Protein AF-A0AAV0F7M4-F1 (afdb_monomer_lite)

Organism: NCBI:txid186058

Secondary structure (DSSP, 8-state):
---HHHHHHHHTT--TT-------S--TTHHHHHHHHHHHHHHSSTT--------B-GGGT-----TT-HHHHHHHHH---B-

Structure (mmCIF, N/CA/C/O backbone):
data_AF-A0AAV0F7M4-F1
#
_entry.id   AF-A0AAV0F7M4-F1
#
loop_
_atom_site.group_PDB
_atom_site.id
_atom_site.type_symbol
_atom_site.label_atom_id
_atom_site.label_alt_id
_atom_site.label_comp_id
_atom_site.label_asym_id
_atom_site.label_entity_id
_atom_site.label_seq_id
_atom_site.pdbx_PDB_ins_code
_atom_site.Cartn_x
_atom_site.Cartn_y
_atom_site.Cartn_z
_atom_site.occupancy
_atom_site.B_iso_or_equiv
_atom_site.auth_seq_id
_atom_site.auth_comp_id
_atom_site.auth_asym_id
_atom_site.auth_atom_id
_atom_site.pdbx_PDB_model_num
ATOM 1 N N . MET A 1 1 ? -5.666 18.662 -1.178 1.00 68.44 1 MET A N 1
ATOM 2 C CA . MET A 1 1 ? -6.451 17.511 -1.681 1.00 68.44 1 MET A CA 1
ATOM 3 C C . MET A 1 1 ? -6.334 16.389 -0.652 1.00 68.44 1 MET A C 1
ATOM 5 O O . MET A 1 1 ? -5.236 16.238 -0.127 1.00 68.44 1 MET A O 1
ATOM 9 N N . PRO A 1 2 ? -7.410 15.680 -0.272 1.00 91.50 2 PRO A N 1
ATOM 10 C CA . PRO A 1 2 ? -7.300 14.557 0.662 1.00 91.50 2 PRO A CA 1
ATOM 11 C C . PRO A 1 2 ? -6.499 13.396 0.047 1.00 91.50 2 PRO A C 1
ATOM 13 O O . PRO A 1 2 ? -6.535 13.212 -1.168 1.00 91.50 2 PRO A O 1
ATOM 16 N N . GLY A 1 3 ? -5.783 12.640 0.886 1.00 95.69 3 GLY A N 1
ATOM 17 C CA . GLY A 1 3 ? -4.903 11.545 0.464 1.00 95.69 3 GLY A CA 1
ATOM 18 C C . GLY A 1 3 ? -5.629 10.281 -0.015 1.00 95.69 3 GLY A C 1
ATOM 19 O O . GLY A 1 3 ? -6.858 10.179 0.016 1.00 95.69 3 GLY A O 1
ATOM 20 N N . ALA A 1 4 ? -4.848 9.296 -0.452 1.00 96.56 4 ALA A N 1
ATOM 21 C CA . ALA A 1 4 ? -5.320 8.007 -0.950 1.00 96.56 4 ALA A CA 1
ATOM 22 C C . ALA A 1 4 ? -6.010 7.196 0.154 1.00 96.56 4 ALA A C 1
ATOM 24 O O . ALA A 1 4 ? -7.029 6.561 -0.098 1.00 96.56 4 ALA A O 1
ATOM 25 N N . ASP A 1 5 ? -5.535 7.304 1.396 1.00 97.62 5 ASP A N 1
ATOM 26 C CA . ASP A 1 5 ? -6.166 6.734 2.589 1.00 97.62 5 ASP A CA 1
ATOM 27 C C . ASP A 1 5 ? -7.611 7.226 2.788 1.00 97.62 5 ASP A C 1
ATOM 29 O O . ASP A 1 5 ? -8.494 6.462 3.186 1.00 97.62 5 ASP A O 1
ATOM 33 N N . TYR A 1 6 ? -7.885 8.495 2.473 1.00 97.50 6 TYR A N 1
ATOM 34 C CA . TYR A 1 6 ? -9.234 9.054 2.521 1.00 97.50 6 TYR A CA 1
ATOM 35 C C . TYR A 1 6 ? -10.121 8.517 1.393 1.00 97.50 6 TYR A C 1
ATOM 37 O O . TYR A 1 6 ? -11.279 8.177 1.640 1.00 97.50 6 TYR A O 1
ATOM 45 N N . GLN A 1 7 ? -9.592 8.417 0.169 1.00 97.56 7 GLN A N 1
ATOM 46 C CA . GLN A 1 7 ? -10.341 7.850 -0.958 1.00 97.56 7 GLN A CA 1
ATOM 47 C C . GLN A 1 7 ? -10.664 6.376 -0.717 1.00 97.56 7 GLN A C 1
ATOM 49 O O . GLN A 1 7 ? -11.814 5.972 -0.860 1.00 97.56 7 GLN A O 1
ATOM 54 N N . LEU A 1 8 ? -9.691 5.597 -0.245 1.00 97.62 8 LEU A N 1
ATOM 55 C CA . LEU A 1 8 ? -9.871 4.195 0.121 1.00 97.62 8 LEU A CA 1
ATOM 56 C C . LEU A 1 8 ? -10.947 4.023 1.200 1.00 97.62 8 LEU A C 1
ATOM 58 O O . LEU A 1 8 ? -11.827 3.177 1.072 1.00 97.62 8 LEU A O 1
ATOM 62 N N . THR A 1 9 ? -10.917 4.867 2.237 1.00 97.94 9 THR A N 1
ATOM 63 C CA . THR A 1 9 ? -11.924 4.871 3.312 1.00 97.94 9 THR A CA 1
ATOM 64 C C . THR A 1 9 ? -13.336 5.052 2.755 1.00 97.94 9 THR A C 1
ATOM 66 O O . THR A 1 9 ? -14.256 4.363 3.196 1.00 97.94 9 THR A O 1
ATOM 69 N N . LYS A 1 10 ? -13.512 5.942 1.768 1.00 97.25 10 LYS A N 1
ATOM 70 C CA . LYS A 1 10 ? -14.797 6.135 1.084 1.00 97.25 10 LYS A CA 1
ATOM 71 C C . LYS A 1 10 ? -15.187 4.940 0.222 1.00 97.25 10 LYS A C 1
ATOM 73 O O . LYS A 1 10 ? -16.321 4.487 0.323 1.00 97.25 10 LYS A O 1
ATOM 78 N N . LEU A 1 11 ? -14.264 4.444 -0.602 1.00 98.31 11 LEU A N 1
ATOM 79 C CA . LEU A 1 11 ? -14.513 3.338 -1.531 1.00 98.31 11 LEU A CA 1
ATOM 80 C C . LEU A 1 11 ? -14.919 2.051 -0.804 1.00 98.31 11 LEU A C 1
ATOM 82 O O . LEU A 1 11 ? -15.809 1.345 -1.262 1.00 98.31 11 LEU A O 1
ATOM 86 N N . LEU A 1 12 ? -14.307 1.777 0.349 1.00 98.31 12 LEU A N 1
ATOM 87 C CA . LEU A 1 12 ? -14.605 0.601 1.170 1.00 98.31 12 LEU A CA 1
ATOM 88 C C . LEU A 1 12 ? -15.759 0.812 2.165 1.00 98.31 12 LEU A C 1
ATOM 90 O O . LEU A 1 12 ? -16.081 -0.104 2.920 1.00 98.31 12 LEU A O 1
ATOM 94 N N . GLY A 1 13 ? -16.362 2.004 2.222 1.00 98.12 13 GLY A N 1
ATOM 95 C CA . GLY A 1 13 ? -17.444 2.303 3.165 1.00 98.12 13 GLY A CA 1
ATOM 96 C C . GLY A 1 13 ? -17.033 2.179 4.638 1.00 98.12 13 GLY A C 1
ATOM 97 O O . GLY A 1 13 ? -17.841 1.784 5.481 1.00 98.12 13 GLY A O 1
ATOM 98 N N . LEU A 1 14 ? -15.773 2.483 4.969 1.00 98.19 14 LEU A N 1
ATOM 99 C CA . LEU A 1 14 ? -15.291 2.399 6.347 1.00 98.19 14 LEU A CA 1
ATOM 100 C C . LEU A 1 14 ? -15.921 3.496 7.216 1.00 98.19 14 LEU A C 1
ATOM 102 O O . LEU A 1 14 ? -16.342 4.552 6.740 1.00 98.19 14 LEU A O 1
ATOM 106 N N . LYS A 1 15 ? -15.949 3.262 8.534 1.00 97.62 15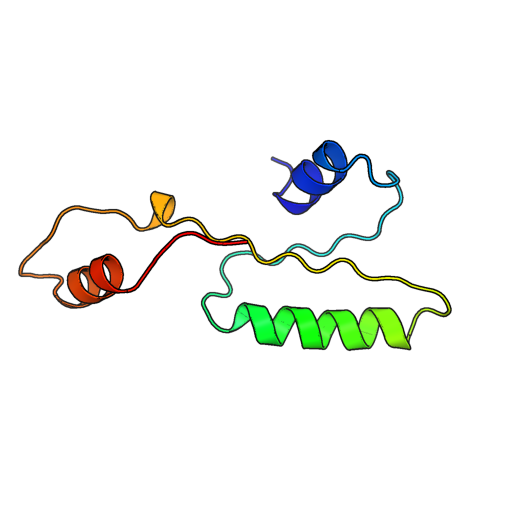 LYS A N 1
ATOM 107 C CA . LYS A 1 15 ? -16.480 4.233 9.500 1.00 97.62 15 LYS A CA 1
ATOM 108 C C . LYS A 1 15 ? -15.760 5.586 9.353 1.00 97.62 15 LYS A C 1
ATOM 110 O O . LYS A 1 15 ? -14.530 5.599 9.382 1.00 97.62 15 LYS A O 1
ATOM 115 N N . PRO A 1 16 ? -16.476 6.728 9.327 1.00 96.31 16 PRO A N 1
ATOM 116 C CA . PRO A 1 16 ? -15.852 8.053 9.227 1.00 96.31 16 PRO A CA 1
ATOM 117 C C . PRO A 1 16 ? -14.857 8.368 10.353 1.00 96.31 16 PRO A C 1
ATOM 119 O O . PRO A 1 16 ? -13.950 9.175 10.176 1.00 96.31 16 PRO A O 1
ATOM 122 N N . SER A 1 17 ? -15.016 7.715 11.508 1.00 97.38 17 SER A N 1
ATOM 123 C CA . SER A 1 17 ? -14.145 7.844 12.678 1.00 97.38 17 SER A CA 1
ATOM 124 C C . SER A 1 17 ? -12.893 6.956 12.632 1.00 97.38 17 SER A C 1
ATOM 126 O O . SER A 1 17 ? -12.195 6.851 13.642 1.00 97.38 17 SER A O 1
ATOM 128 N N . VAL A 1 18 ? -12.625 6.249 11.526 1.00 98.19 18 VAL A N 1
ATOM 129 C CA . VAL A 1 18 ? -11.425 5.411 11.400 1.00 98.19 18 VAL A CA 1
ATOM 130 C C . VAL A 1 18 ? -10.168 6.274 11.548 1.00 98.19 18 VAL A C 1
ATOM 132 O O . VAL A 1 18 ? -10.028 7.322 10.914 1.00 98.19 18 VAL A O 1
ATOM 135 N N . LYS A 1 19 ? -9.249 5.843 12.418 1.00 98.06 19 LYS A N 1
ATOM 136 C CA . LYS A 1 19 ? -7.943 6.490 12.577 1.00 98.06 19 LYS A CA 1
ATOM 137 C C . LYS A 1 19 ? -7.087 6.120 11.369 1.00 98.06 19 LYS A C 1
ATOM 139 O O . LYS A 1 19 ? -6.891 4.936 11.106 1.00 98.06 19 LYS A O 1
ATOM 144 N N . ARG A 1 20 ? -6.602 7.120 10.637 1.00 97.88 20 ARG A N 1
ATOM 145 C CA . ARG A 1 20 ? -5.824 6.936 9.407 1.00 97.88 20 ARG A CA 1
ATOM 146 C C . ARG A 1 20 ? -4.405 7.438 9.598 1.00 97.88 20 ARG A C 1
ATOM 148 O O . ARG A 1 20 ? -4.192 8.451 10.262 1.00 97.88 20 ARG A O 1
ATOM 155 N N . LEU A 1 21 ? -3.463 6.744 8.975 1.00 97.44 21 LEU A N 1
ATOM 156 C CA . LEU A 1 21 ? -2.077 7.163 8.853 1.00 97.44 21 LEU A CA 1
ATOM 157 C C . LEU A 1 21 ? -1.644 6.899 7.412 1.00 97.44 21 LEU A C 1
ATOM 159 O O . LEU A 1 21 ? -1.608 5.750 6.980 1.00 97.44 21 LEU A O 1
ATOM 163 N N . MET A 1 22 ? -1.356 7.968 6.674 1.00 97.06 22 MET A N 1
ATOM 164 C CA . MET A 1 22 ? -0.911 7.895 5.286 1.00 97.06 22 MET A CA 1
ATOM 165 C C . MET A 1 22 ? 0.591 8.145 5.219 1.00 97.06 22 MET A C 1
ATOM 167 O O . MET A 1 22 ? 1.079 9.125 5.779 1.00 97.06 22 MET A O 1
ATOM 171 N N . MET A 1 23 ? 1.309 7.285 4.503 1.00 95.75 23 MET A N 1
ATOM 172 C CA . MET A 1 23 ? 2.734 7.452 4.232 1.00 95.75 23 MET A CA 1
ATOM 173 C C . MET A 1 23 ? 2.953 7.494 2.728 1.00 95.75 23 MET A C 1
ATOM 175 O O . MET A 1 23 ? 2.727 6.504 2.040 1.00 95.75 23 MET A O 1
ATOM 179 N N . TYR A 1 24 ? 3.394 8.643 2.227 1.00 96.19 24 TYR A N 1
ATOM 180 C CA . TYR A 1 24 ? 3.774 8.799 0.831 1.00 96.19 24 TYR A CA 1
ATOM 181 C C . TYR A 1 24 ? 5.281 8.663 0.657 1.00 96.19 24 TYR A C 1
ATOM 183 O O . TYR A 1 24 ? 6.058 9.009 1.552 1.00 96.19 24 TYR A O 1
ATOM 191 N N . GLN A 1 25 ? 5.673 8.195 -0.529 1.00 94.00 25 GLN A N 1
ATOM 192 C CA . GLN A 1 25 ? 7.031 8.355 -1.044 1.00 94.00 25 GLN A CA 1
ATOM 193 C C . GLN A 1 25 ? 8.118 7.713 -0.157 1.00 94.00 25 GLN A C 1
ATOM 195 O O . GLN A 1 25 ? 9.228 8.222 -0.049 1.00 94.00 25 GLN A O 1
ATOM 200 N N . GLN A 1 26 ? 7.789 6.588 0.488 1.00 96.56 26 GLN A N 1
ATOM 201 C CA . GLN A 1 26 ? 8.735 5.794 1.283 1.00 96.56 26 GLN A CA 1
ATOM 202 C C . GLN A 1 26 ? 9.533 4.801 0.418 1.00 96.56 26 GLN A C 1
ATOM 204 O O . GLN A 1 26 ? 10.636 4.421 0.787 1.00 96.56 26 GLN A O 1
ATOM 209 N N . GLY A 1 27 ? 9.006 4.399 -0.743 1.00 95.19 27 GLY A N 1
ATOM 21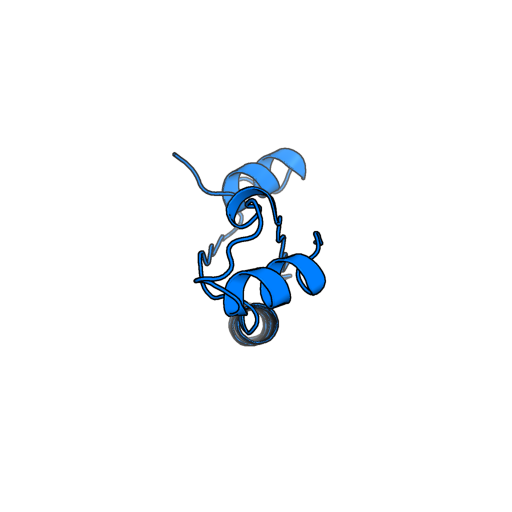0 C CA . GLY A 1 27 ? 9.661 3.450 -1.648 1.00 95.19 27 GLY A CA 1
ATOM 211 C C . GLY A 1 27 ? 9.579 1.996 -1.171 1.00 95.19 27 GLY A C 1
ATOM 212 O O . GLY A 1 27 ? 8.775 1.647 -0.309 1.00 95.19 27 GLY A O 1
ATOM 213 N N . CYS A 1 28 ? 10.429 1.130 -1.725 1.00 97.38 28 CYS A N 1
ATOM 214 C CA . CYS A 1 28 ? 10.262 -0.328 -1.651 1.00 97.38 28 CYS A CA 1
ATOM 215 C C . CYS A 1 28 ? 10.279 -0.929 -0.231 1.00 97.38 28 CYS A C 1
ATOM 217 O O . CYS A 1 28 ? 9.770 -2.027 -0.025 1.00 97.38 28 CYS A O 1
ATOM 219 N N . PHE A 1 29 ? 10.840 -0.238 0.767 1.00 97.75 29 PHE A N 1
ATOM 220 C CA . PHE A 1 29 ? 10.866 -0.725 2.154 1.00 97.75 29 PHE A CA 1
ATOM 221 C C . PHE A 1 29 ? 9.579 -0.408 2.936 1.00 97.75 29 PHE A C 1
ATOM 223 O O . PHE A 1 29 ? 9.429 -0.842 4.084 1.00 97.75 29 PHE A O 1
ATOM 230 N N . ALA A 1 30 ? 8.639 0.331 2.335 1.00 97.81 30 ALA A N 1
ATOM 231 C CA . ALA A 1 30 ? 7.399 0.755 2.978 1.00 97.81 30 ALA A CA 1
ATOM 232 C C . ALA A 1 30 ? 6.593 -0.421 3.543 1.00 97.81 30 ALA A C 1
ATOM 234 O O . ALA A 1 30 ? 6.012 -0.275 4.616 1.00 97.81 30 ALA A O 1
ATOM 235 N N . GLY A 1 31 ? 6.628 -1.587 2.885 1.00 97.31 31 GLY A N 1
ATOM 236 C CA . GLY A 1 31 ? 5.969 -2.812 3.348 1.00 97.31 31 GLY A CA 1
ATOM 237 C C . GLY A 1 31 ? 6.396 -3.237 4.761 1.00 97.31 31 GLY A C 1
ATOM 238 O O . GLY A 1 31 ? 5.560 -3.559 5.601 1.00 97.31 31 GLY A O 1
ATOM 239 N N . GLY A 1 32 ? 7.690 -3.158 5.084 1.00 98.19 32 GLY A N 1
ATOM 240 C CA . GLY A 1 32 ? 8.170 -3.416 6.447 1.00 98.19 32 GLY A CA 1
ATOM 241 C C . GLY A 1 32 ? 7.767 -2.309 7.426 1.00 98.19 32 GLY A C 1
ATOM 242 O O . GLY A 1 32 ? 7.364 -2.574 8.561 1.00 98.19 32 GLY A O 1
ATOM 243 N N . THR A 1 33 ? 7.819 -1.054 6.974 1.00 98.31 33 THR A N 1
ATOM 244 C CA . THR A 1 33 ? 7.452 0.119 7.779 1.00 98.31 33 THR A CA 1
ATOM 245 C C . THR A 1 33 ? 5.986 0.093 8.209 1.00 98.31 33 THR A C 1
ATOM 247 O O . THR A 1 33 ? 5.698 0.347 9.380 1.00 98.31 33 THR A O 1
ATOM 250 N N . VAL A 1 34 ? 5.056 -0.246 7.307 1.00 98.31 34 VAL A N 1
ATOM 251 C CA . VAL A 1 34 ? 3.624 -0.327 7.638 1.00 98.31 34 VAL A CA 1
ATOM 252 C C . VAL A 1 34 ? 3.341 -1.433 8.648 1.00 98.31 34 VAL A C 1
ATOM 254 O O . VAL A 1 34 ? 2.522 -1.229 9.538 1.00 98.31 34 VAL A O 1
ATOM 257 N N . LEU A 1 35 ? 4.049 -2.564 8.577 1.00 98.56 35 LEU A N 1
ATOM 258 C CA . LEU A 1 35 ? 3.897 -3.660 9.535 1.00 98.56 35 LEU A CA 1
ATOM 259 C C . LEU A 1 35 ? 4.415 -3.281 10.921 1.00 98.56 35 LEU A C 1
ATOM 261 O O . LEU A 1 35 ? 3.741 -3.545 11.916 1.00 98.56 35 LEU A O 1
ATOM 265 N N . ARG A 1 36 ? 5.565 -2.601 10.995 1.00 98.50 36 ARG A N 1
ATOM 266 C CA . ARG A 1 36 ? 6.088 -2.063 12.259 1.00 98.50 36 ARG A CA 1
ATOM 267 C C . ARG A 1 36 ? 5.079 -1.120 12.919 1.00 98.50 36 ARG A C 1
ATOM 269 O O . ARG A 1 36 ? 4.815 -1.247 14.106 1.00 98.50 36 ARG A O 1
ATOM 276 N N . LEU A 1 37 ? 4.481 -0.212 12.152 1.00 98.31 37 LEU A N 1
ATOM 277 C CA . LEU A 1 37 ? 3.478 0.720 12.676 1.00 98.31 37 LEU A CA 1
ATOM 278 C C . LEU A 1 37 ? 2.166 0.019 13.045 1.00 98.31 37 LEU A C 1
ATOM 280 O O . LEU A 1 37 ? 1.573 0.317 14.079 1.00 98.31 37 LEU A O 1
ATOM 284 N N . ALA A 1 38 ? 1.711 -0.925 12.221 1.00 98.50 38 ALA A N 1
ATOM 285 C CA . ALA A 1 38 ? 0.504 -1.694 12.491 1.00 98.50 38 ALA A CA 1
ATOM 286 C C . ALA A 1 38 ? 0.636 -2.529 13.769 1.00 98.50 38 ALA A C 1
ATOM 288 O O . ALA A 1 38 ? -0.337 -2.618 14.516 1.00 98.50 38 ALA A O 1
ATOM 289 N N . LYS A 1 39 ? 1.827 -3.077 14.049 1.00 98.69 39 LYS A N 1
ATOM 290 C CA . LYS A 1 39 ? 2.147 -3.751 15.313 1.00 98.69 39 LYS A CA 1
ATOM 291 C C . LYS A 1 39 ? 1.888 -2.826 16.500 1.00 98.69 39 LYS A C 1
ATOM 293 O O . LYS A 1 39 ? 1.048 -3.151 17.335 1.00 98.69 39 LYS A O 1
ATOM 298 N N . ASP A 1 40 ? 2.526 -1.657 16.528 1.00 98.62 40 ASP A N 1
ATOM 299 C CA . ASP A 1 40 ? 2.382 -0.707 17.639 1.00 98.62 40 ASP A CA 1
ATOM 300 C C . ASP A 1 40 ? 0.923 -0.258 17.818 1.00 98.62 40 ASP A C 1
ATOM 302 O O . ASP A 1 40 ? 0.428 -0.142 18.941 1.00 98.62 40 ASP A O 1
ATOM 306 N N . LEU A 1 41 ? 0.202 -0.028 16.715 1.00 98.50 41 LEU A N 1
ATOM 307 C CA . LEU A 1 41 ? -1.205 0.369 16.746 1.00 98.50 41 LEU A CA 1
ATOM 308 C C . LEU A 1 41 ? -2.116 -0.753 17.253 1.00 98.50 41 LEU A C 1
ATOM 310 O O . LEU A 1 41 ? -3.011 -0.486 18.056 1.00 98.50 41 LEU A O 1
ATOM 314 N N . ALA A 1 42 ? -1.916 -1.988 16.797 1.00 98.44 42 ALA A N 1
ATOM 315 C CA . ALA A 1 42 ? -2.737 -3.125 17.194 1.00 98.44 42 ALA A CA 1
ATOM 316 C C . ALA A 1 42 ? -2.483 -3.537 18.652 1.00 98.44 42 ALA A C 1
ATOM 318 O O . ALA A 1 42 ? -3.438 -3.798 19.381 1.00 98.44 42 ALA A O 1
ATOM 319 N N . GLU A 1 43 ? -1.222 -3.556 19.093 1.00 98.62 43 GLU A N 1
ATOM 320 C CA . GLU A 1 43 ? -0.841 -3.982 20.447 1.00 98.62 43 GLU A CA 1
ATOM 321 C C . GLU A 1 43 ? -1.236 -2.952 21.510 1.00 98.62 43 GLU A C 1
ATOM 323 O O . GLU A 1 43 ? -1.737 -3.324 22.571 1.00 98.62 43 GLU A O 1
ATOM 328 N N . ASN A 1 44 ? -1.114 -1.654 21.213 1.00 98.50 44 ASN A N 1
ATOM 329 C CA . ASN A 1 44 ? -1.435 -0.597 22.179 1.00 98.50 44 ASN A CA 1
ATOM 330 C C . ASN A 1 44 ? -2.925 -0.216 22.231 1.00 98.50 44 ASN A C 1
ATOM 332 O O . ASN A 1 44 ? -3.315 0.620 23.045 1.00 98.50 44 ASN A O 1
ATOM 336 N N . ASN A 1 45 ? -3.782 -0.793 21.382 1.00 98.50 45 ASN A N 1
ATOM 337 C CA . ASN A 1 45 ? -5.213 -0.479 21.352 1.00 98.50 45 ASN A CA 1
ATOM 338 C C . ASN A 1 45 ? -6.044 -1.765 21.460 1.00 98.50 45 ASN A C 1
ATOM 340 O O . ASN A 1 45 ? -6.278 -2.465 20.474 1.00 98.50 45 ASN A O 1
ATOM 344 N N . LYS A 1 46 ? -6.542 -2.068 22.668 1.00 98.31 46 LYS A N 1
ATOM 345 C CA . LYS A 1 46 ? -7.323 -3.286 22.938 1.00 98.31 46 LYS A CA 1
ATOM 346 C C . LYS A 1 46 ? -8.513 -3.416 21.979 1.00 98.31 46 LYS A C 1
ATOM 348 O O . LYS A 1 46 ? -9.361 -2.533 21.898 1.00 98.31 46 LYS A O 1
ATOM 353 N N . GLY A 1 47 ? -8.584 -4.551 21.285 1.00 97.94 47 GLY A N 1
ATOM 354 C CA . GLY A 1 47 ? -9.657 -4.856 20.334 1.00 97.94 47 GLY A CA 1
ATOM 355 C C . GLY A 1 47 ? -9.507 -4.195 18.961 1.00 97.94 47 GLY A C 1
ATOM 356 O O . GLY A 1 47 ? -10.363 -4.407 18.104 1.00 97.94 47 GLY A O 1
ATOM 357 N N . ALA A 1 48 ? -8.435 -3.434 18.716 1.00 98.38 48 ALA A N 1
ATOM 358 C CA . ALA A 1 48 ? -8.200 -2.829 17.415 1.00 98.38 48 ALA A CA 1
ATOM 359 C C . ALA A 1 48 ? -7.998 -3.885 16.318 1.00 98.38 48 ALA A C 1
ATOM 361 O O . ALA A 1 48 ? -7.499 -4.995 16.536 1.00 98.38 48 ALA A O 1
ATOM 362 N N . ARG A 1 49 ? -8.398 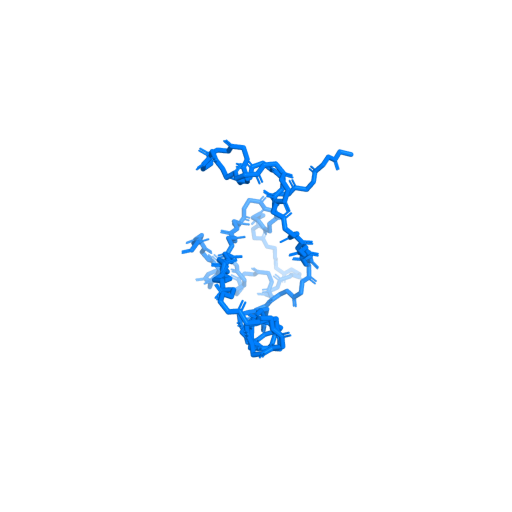-3.511 15.105 1.00 98.44 49 ARG A N 1
ATOM 363 C CA . ARG A 1 49 ? -8.064 -4.194 13.856 1.00 98.44 49 ARG A CA 1
ATOM 364 C C . ARG A 1 49 ? -7.535 -3.133 12.909 1.00 98.44 49 ARG A C 1
ATOM 366 O O . ARG A 1 49 ? -8.202 -2.122 12.696 1.00 98.44 49 ARG A O 1
ATOM 373 N N . VAL A 1 50 ? -6.325 -3.344 12.409 1.00 98.56 50 VAL A N 1
ATOM 374 C CA . VAL A 1 50 ? -5.630 -2.397 11.538 1.00 98.56 50 VAL A CA 1
ATOM 375 C C . VAL A 1 50 ? -5.663 -2.958 10.124 1.00 98.56 50 VAL A C 1
ATOM 377 O O . VAL A 1 50 ? -5.207 -4.075 9.898 1.00 98.56 50 VAL A O 1
ATOM 380 N N . LEU A 1 51 ? -6.222 -2.191 9.190 1.00 98.50 51 LEU A N 1
ATOM 381 C CA . LEU A 1 51 ? -6.117 -2.470 7.763 1.00 98.50 51 LEU A CA 1
ATOM 382 C C . LEU A 1 51 ? -4.864 -1.771 7.234 1.00 98.50 51 LEU A C 1
ATOM 384 O O . LEU A 1 51 ? -4.743 -0.552 7.351 1.00 98.50 51 LEU A O 1
ATOM 388 N N . VAL A 1 52 ? -3.953 -2.549 6.661 1.00 98.38 52 VAL A N 1
ATOM 389 C CA . VAL A 1 52 ? -2.749 -2.062 5.986 1.00 98.38 52 VAL A CA 1
ATOM 390 C C . VAL A 1 52 ? -2.935 -2.252 4.487 1.00 98.38 52 VAL A C 1
ATOM 392 O O . VAL A 1 52 ? -3.338 -3.331 4.064 1.00 98.38 52 VAL A O 1
ATOM 395 N N . VAL A 1 53 ? -2.648 -1.213 3.702 1.00 98.31 53 VAL A N 1
ATOM 396 C CA . VAL A 1 53 ? -2.701 -1.253 2.235 1.00 98.31 53 VAL A CA 1
ATOM 397 C C . VAL A 1 53 ? -1.448 -0.586 1.677 1.00 98.31 53 VAL A C 1
ATOM 399 O O . VAL A 1 53 ? -1.129 0.540 2.064 1.00 98.31 53 VAL A O 1
ATOM 402 N N . CYS A 1 54 ? -0.762 -1.273 0.765 1.00 98.12 54 CYS A N 1
ATOM 403 C CA . CYS A 1 54 ? 0.382 -0.764 0.014 1.00 98.12 54 CYS A CA 1
ATOM 404 C C . CYS A 1 54 ? 0.044 -0.843 -1.471 1.00 98.12 54 CYS A C 1
ATOM 406 O O . CYS A 1 54 ? 0.203 -1.898 -2.062 1.00 98.12 54 CYS A O 1
ATOM 408 N N . SER A 1 55 ? -0.425 0.258 -2.059 1.00 97.88 55 SER A N 1
ATOM 409 C CA . SER A 1 55 ? -0.765 0.305 -3.482 1.00 97.88 55 SER A CA 1
ATOM 410 C C . SER A 1 55 ? 0.247 1.148 -4.242 1.00 97.88 55 SER A C 1
ATOM 412 O O . SER A 1 55 ? 0.458 2.313 -3.906 1.00 97.88 55 SER A O 1
ATOM 414 N N . GLU A 1 56 ? 0.852 0.542 -5.255 1.00 98.00 56 GLU A N 1
ATOM 415 C CA . GLU A 1 56 ? 1.901 1.119 -6.088 1.00 98.00 56 GLU A CA 1
ATOM 416 C C . GLU A 1 56 ? 1.467 1.075 -7.557 1.00 98.00 56 GLU A C 1
ATOM 418 O O . GLU A 1 56 ? 0.876 0.095 -8.021 1.00 98.00 56 GLU A O 1
ATOM 423 N N . ILE A 1 57 ? 1.756 2.154 -8.288 1.00 97.75 57 ILE A N 1
ATOM 424 C CA . ILE A 1 57 ? 1.448 2.283 -9.713 1.00 97.75 57 ILE A CA 1
ATOM 425 C C . ILE A 1 57 ? 2.628 2.914 -10.452 1.00 97.75 57 ILE A C 1
ATOM 427 O O . ILE A 1 57 ? 3.147 3.966 -10.073 1.00 97.75 57 ILE A O 1
ATOM 431 N N . THR A 1 58 ? 3.030 2.293 -11.553 1.00 97.69 58 THR A N 1
ATOM 432 C CA . THR A 1 58 ? 4.162 2.711 -12.388 1.00 97.69 58 THR A CA 1
ATOM 433 C C . THR A 1 58 ? 3.887 3.978 -13.193 1.00 97.69 58 THR A C 1
ATOM 435 O O . THR A 1 58 ? 4.823 4.575 -13.719 1.00 97.69 58 THR A O 1
ATOM 438 N N . ALA A 1 59 ? 2.638 4.454 -13.237 1.00 97.25 59 ALA A N 1
ATOM 439 C CA . ALA A 1 59 ? 2.227 5.648 -13.980 1.00 97.25 59 ALA A CA 1
ATOM 440 C C . ALA A 1 59 ? 3.047 6.909 -13.646 1.00 97.25 59 ALA A C 1
ATOM 442 O O . ALA A 1 59 ? 3.222 7.771 -14.502 1.00 97.25 59 ALA A O 1
ATOM 443 N N . VAL A 1 60 ? 3.572 7.021 -12.420 1.00 95.62 60 VAL A N 1
ATOM 444 C CA . VAL A 1 60 ? 4.409 8.159 -11.994 1.00 95.62 60 VAL A CA 1
ATOM 445 C C . VAL A 1 60 ? 5.853 8.040 -12.499 1.00 95.62 60 VAL A C 1
ATOM 447 O O . VAL A 1 60 ? 6.533 9.047 -12.678 1.00 95.62 60 VAL A O 1
ATOM 450 N N . THR A 1 61 ? 6.334 6.819 -12.728 1.00 95.31 61 THR A N 1
ATOM 451 C CA . THR A 1 61 ? 7.731 6.523 -13.085 1.00 95.31 61 THR A CA 1
ATOM 452 C C . THR A 1 61 ? 7.916 6.101 -14.541 1.00 95.31 61 THR A C 1
ATOM 454 O O . THR A 1 61 ? 9.053 5.984 -15.001 1.00 95.31 61 THR A O 1
ATOM 457 N N . PHE A 1 62 ? 6.828 5.838 -15.265 1.00 96.50 62 PHE A N 1
ATOM 458 C CA . PHE A 1 62 ? 6.866 5.392 -16.651 1.00 96.50 62 PHE A CA 1
ATOM 459 C C . PHE A 1 62 ? 7.401 6.498 -17.566 1.00 96.50 62 PHE A C 1
ATOM 461 O O . PHE A 1 62 ? 6.893 7.621 -17.574 1.00 96.50 62 PHE A O 1
ATOM 468 N N . ARG A 1 63 ? 8.442 6.187 -18.342 1.00 96.25 63 ARG A N 1
ATOM 469 C CA . ARG A 1 63 ? 9.059 7.121 -19.295 1.00 96.25 63 ARG A CA 1
ATOM 470 C C . ARG A 1 63 ? 9.804 6.383 -20.401 1.00 96.25 63 ARG A C 1
ATOM 472 O O . ARG A 1 63 ? 10.187 5.228 -20.237 1.00 96.25 63 ARG A O 1
ATOM 479 N N . GLY A 1 64 ? 10.034 7.075 -21.517 1.00 96.44 64 GLY A N 1
ATOM 480 C CA . GLY A 1 64 ? 10.810 6.539 -22.636 1.00 96.44 64 GLY A CA 1
ATOM 481 C C . GLY A 1 64 ? 12.275 6.236 -22.272 1.00 96.44 64 GLY A C 1
ATOM 482 O O . GLY A 1 64 ? 12.814 6.837 -21.336 1.00 96.44 64 GLY A O 1
ATOM 483 N N . PRO A 1 65 ? 12.927 5.317 -23.008 1.00 96.25 65 PRO A N 1
ATOM 484 C CA . PRO A 1 65 ? 14.326 4.955 -22.796 1.00 96.25 65 PRO A CA 1
ATOM 485 C C . PRO A 1 65 ? 15.278 6.117 -23.129 1.00 96.25 65 PRO A C 1
ATOM 487 O O . PRO A 1 65 ? 14.972 6.965 -23.966 1.00 96.25 65 PRO A O 1
ATOM 490 N N . SER A 1 66 ? 16.448 6.151 -22.485 1.00 96.44 66 SER A N 1
ATOM 491 C CA . SER A 1 66 ? 17.488 7.158 -22.728 1.00 96.44 66 SER A CA 1
ATOM 492 C C . SER A 1 66 ? 18.874 6.592 -22.422 1.00 96.44 66 SER A C 1
ATOM 494 O O . SER A 1 66 ? 19.104 6.100 -21.318 1.00 96.44 66 SER A O 1
ATOM 496 N N . ASP A 1 67 ? 19.809 6.718 -23.367 1.00 95.62 67 ASP A N 1
ATOM 497 C CA . ASP A 1 67 ? 21.183 6.210 -23.219 1.00 95.62 67 ASP A CA 1
ATOM 498 C C . ASP A 1 67 ? 21.954 6.892 -22.078 1.00 95.62 67 ASP A C 1
ATOM 500 O O . ASP A 1 67 ? 22.865 6.305 -21.499 1.00 95.62 67 ASP A O 1
ATOM 504 N N . SER A 1 68 ? 21.571 8.119 -21.708 1.00 96.50 68 SER A N 1
ATOM 505 C CA . SER A 1 68 ? 22.152 8.840 -20.570 1.00 96.50 68 SER A CA 1
ATOM 506 C C . SER A 1 68 ? 21.571 8.431 -19.210 1.00 96.50 68 SER A C 1
ATOM 508 O O . SER A 1 68 ? 22.068 8.896 -18.188 1.00 96.50 68 SER A O 1
ATOM 510 N N . HIS A 1 69 ? 20.549 7.565 -19.177 1.00 94.38 69 HIS A N 1
ATOM 511 C CA . HIS A 1 69 ? 19.842 7.139 -17.961 1.00 94.38 69 HIS A CA 1
ATOM 512 C C . HIS A 1 69 ? 19.593 5.622 -17.957 1.00 94.38 69 HIS A C 1
ATOM 514 O O . HIS A 1 69 ? 18.451 5.151 -17.941 1.00 94.38 69 HIS A O 1
ATOM 520 N N . LEU A 1 70 ? 20.675 4.838 -17.989 1.00 95.31 70 LEU A N 1
ATOM 521 C CA . LEU A 1 70 ? 20.607 3.369 -17.976 1.00 95.31 70 LEU A CA 1
ATOM 522 C C . LEU A 1 70 ? 19.938 2.808 -16.708 1.00 95.31 70 LEU A C 1
ATOM 524 O O . LEU A 1 70 ? 19.275 1.776 -16.759 1.00 95.31 70 LEU A O 1
ATOM 528 N N . ASP A 1 71 ? 20.052 3.501 -15.578 1.00 95.31 71 ASP A N 1
ATOM 529 C CA . ASP A 1 71 ? 19.349 3.193 -14.328 1.00 95.31 71 ASP A CA 1
ATOM 530 C C . ASP A 1 71 ? 17.821 3.234 -14.498 1.00 95.31 71 ASP A C 1
ATOM 532 O O . ASP A 1 71 ? 17.099 2.374 -13.988 1.00 95.31 71 ASP A O 1
ATOM 536 N N . SER A 1 72 ? 17.322 4.181 -15.296 1.00 95.25 72 SER A N 1
ATOM 537 C CA . SER A 1 72 ? 15.911 4.243 -15.659 1.00 95.25 72 SER A CA 1
ATOM 538 C C . SER A 1 72 ? 15.449 2.997 -16.389 1.00 95.25 72 SER A C 1
ATOM 540 O O . SER A 1 72 ? 14.336 2.541 -16.141 1.00 95.25 72 SER A O 1
ATOM 542 N N . LEU A 1 73 ? 16.266 2.480 -17.312 1.00 96.31 73 LEU A N 1
ATOM 543 C CA . LEU A 1 73 ? 15.930 1.293 -18.098 1.00 96.31 73 LEU A CA 1
ATOM 544 C 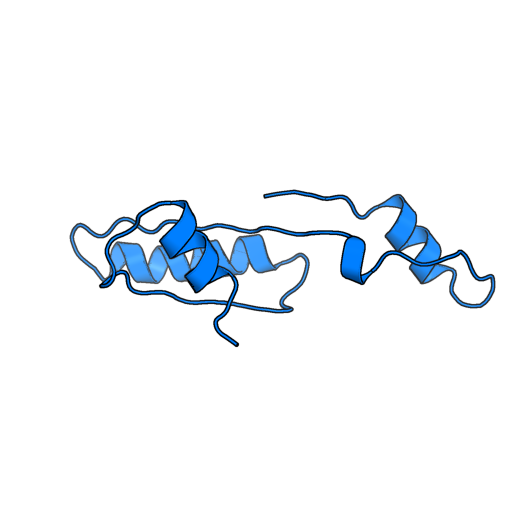C . LEU A 1 73 ? 15.743 0.080 -17.194 1.00 96.31 73 LEU A C 1
ATOM 546 O O . LEU A 1 73 ? 14.780 -0.663 -17.363 1.00 96.31 73 LEU A O 1
ATOM 550 N N . VAL A 1 74 ? 16.612 -0.070 -16.191 1.00 97.12 74 VAL A N 1
ATOM 551 C CA . VAL A 1 74 ? 16.467 -1.109 -15.167 1.00 97.12 74 VAL A CA 1
ATOM 552 C C . VAL A 1 74 ? 15.142 -0.936 -14.421 1.00 97.12 74 VAL A C 1
ATOM 554 O O . VAL A 1 74 ? 14.397 -1.899 -14.271 1.00 97.12 74 VAL A O 1
ATOM 557 N N . GLY A 1 75 ? 14.799 0.293 -14.024 1.00 95.88 75 GLY A N 1
ATOM 558 C CA . GLY A 1 75 ? 13.510 0.591 -13.394 1.00 95.88 75 GLY A CA 1
ATOM 559 C C . GLY A 1 75 ? 12.305 0.217 -14.266 1.00 95.88 75 GLY A C 1
ATOM 560 O O . GLY A 1 75 ? 11.387 -0.432 -13.773 1.00 95.88 75 GLY A O 1
ATOM 561 N N . GLN A 1 76 ? 12.324 0.554 -15.562 1.00 96.69 76 GLN A N 1
ATOM 562 C CA . GLN A 1 76 ? 11.243 0.192 -16.496 1.00 96.69 76 GLN A CA 1
ATOM 563 C C . GLN A 1 76 ? 11.107 -1.329 -16.691 1.00 96.69 76 GLN A C 1
ATOM 565 O O . GLN A 1 76 ? 10.029 -1.797 -17.039 1.00 96.69 76 GLN A O 1
ATOM 570 N N . ALA A 1 77 ? 12.181 -2.098 -16.482 1.00 97.25 77 ALA A N 1
ATOM 571 C CA . ALA 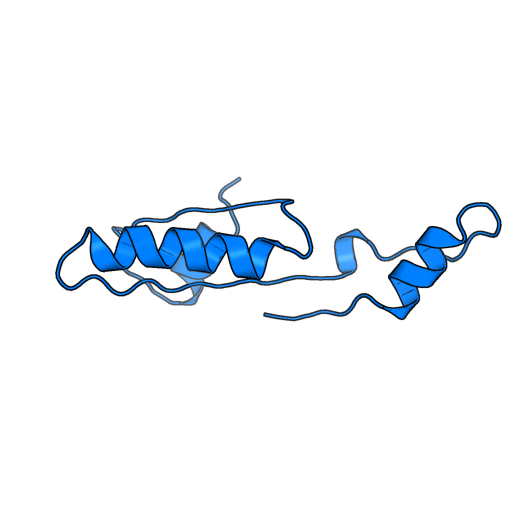A 1 77 ? 12.167 -3.555 -16.599 1.00 97.25 77 ALA A CA 1
ATOM 572 C C . ALA A 1 77 ? 11.738 -4.278 -15.308 1.00 97.25 77 ALA A C 1
ATOM 574 O O . ALA A 1 77 ? 11.324 -5.434 -15.373 1.00 97.25 77 ALA A O 1
ATOM 575 N N . LEU A 1 78 ? 11.871 -3.632 -14.144 1.00 98.12 78 LEU A N 1
ATOM 576 C CA . LEU A 1 78 ? 11.621 -4.249 -12.836 1.00 98.12 78 LEU A CA 1
ATOM 577 C C . LEU A 1 78 ? 10.302 -3.821 -12.192 1.00 98.12 78 LEU A C 1
ATOM 579 O O . LEU A 1 78 ? 9.672 -4.632 -11.514 1.00 98.12 78 LEU A O 1
ATOM 583 N N . PHE A 1 79 ? 9.914 -2.552 -12.326 1.00 97.88 79 PHE A N 1
ATOM 584 C CA . PHE A 1 79 ? 8.738 -2.039 -11.631 1.00 97.88 79 PHE A CA 1
ATOM 585 C C . PHE A 1 79 ? 7.445 -2.474 -12.320 1.00 97.88 79 PHE A C 1
ATOM 587 O O . PHE A 1 79 ? 7.321 -2.422 -13.541 1.00 97.88 79 PHE A O 1
ATOM 594 N N . GLY A 1 80 ? 6.471 -2.871 -11.504 1.00 97.50 80 GLY A N 1
ATOM 595 C CA . GLY A 1 80 ? 5.125 -3.242 -11.919 1.00 97.50 80 GLY A CA 1
ATOM 596 C C . GLY A 1 80 ? 4.088 -2.717 -10.931 1.00 97.50 80 GLY A C 1
ATOM 597 O O . GLY A 1 80 ? 4.435 -2.188 -9.874 1.00 97.50 80 GLY A O 1
ATOM 598 N N . ASP A 1 81 ? 2.818 -2.865 -11.288 1.00 98.50 81 ASP A N 1
ATOM 599 C CA . ASP A 1 81 ? 1.693 -2.373 -10.491 1.00 98.50 81 ASP A CA 1
ATOM 600 C C . ASP A 1 81 ? 1.225 -3.431 -9.475 1.00 98.50 81 ASP A C 1
ATOM 602 O O . ASP A 1 81 ? 1.264 -4.633 -9.754 1.00 98.50 81 ASP A O 1
ATOM 606 N N . GLY A 1 82 ? 0.751 -2.998 -8.300 1.00 97.88 82 GLY A N 1
ATOM 607 C CA . GLY A 1 82 ? 0.273 -3.906 -7.249 1.00 97.88 82 GLY A CA 1
ATOM 608 C C . GLY A 1 82 ? -0.433 -3.211 -6.080 1.00 97.88 82 GLY A C 1
ATOM 609 O O . GLY A 1 82 ? -0.327 -1.994 -5.911 1.00 97.88 82 GLY A O 1
ATOM 610 N N . ALA A 1 83 ? -1.175 -3.987 -5.281 1.00 96.75 83 ALA A N 1
ATOM 611 C CA . ALA A 1 83 ? -1.851 -3.544 -4.057 1.00 96.75 83 ALA A CA 1
ATOM 612 C C . ALA A 1 83 ? -1.883 -4.640 -2.982 1.00 96.75 83 ALA A C 1
ATOM 614 O O . ALA A 1 83 ? -1.966 -5.827 -3.376 1.00 96.75 83 ALA A O 1
#

pLDDT: mean 96.94, std 3.4, range [68.44, 98.69]

InterPro domains:
  IPR001099 Chalcone/stilbene synthase, N-terminal [PF00195] (1-83)
  IPR011141 Polyketide synthase, type III [PTHR11877] (1-83)
  IPR016039 Thiolase-like [G3DSA:3.40.47.10] (1-83)
  IPR016039 Thiolase-like [SSF53901] (1-83)
  IPR018088 Chalcone/stilbene synthase, active site [PS00441] (20-36)

Foldseek 3Di:
DDDPQVVVCVVVVHDPPDDDDDDPDPPDCVVVVQVVVQVVVPVVDPPDDDDDDDWDACVVLDDDDDPVCVVSVVVVVPDDTDD

Sequence (83 aa):
MPGADYQLTKLLGLKPSVKRLMMYQQGCFAGGTVLRLAKDLAENN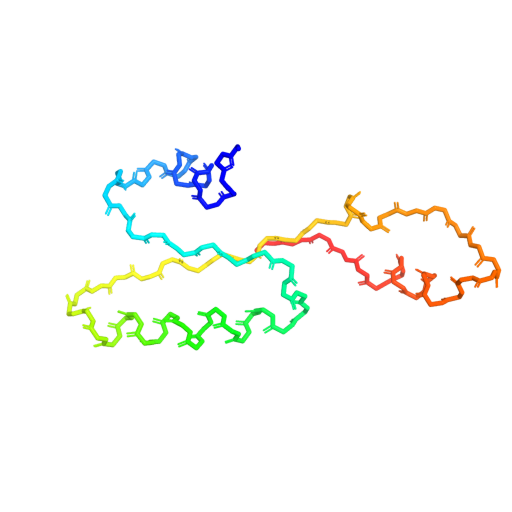KGARVLVVCSEITAVTFRGPSDSHLDSLVGQALFGDGA

Radius of gyration: 16.63 Å; chains: 1; bounding box: 40×22×46 Å